Protein AF-A0A2V6SU49-F1 (afdb_monomer_lite)

Sequence (55 aa):
MAGRIAQVNVSPGGVPKRPVPEARVTPLGIEGDGHRDRERHGGPERALCLFALER

Foldseek 3Di:
DDDDDPFDWAALEDDDTDTDPDFDADLFATVRHYYNDPVPAIGNVRRDDDDDPDD

Structure (mmCIF, N/CA/C/O backbone):
data_AF-A0A2V6SU49-F1
#
_entry.id   AF-A0A2V6SU49-F1
#
loop_
_atom_site.group_PDB
_atom_site.id
_atom_site.type_symbol
_atom_site.label_atom_id
_atom_site.label_alt_id
_atom_site.label_comp_id
_atom_site.label_asym_id
_atom_site.label_entity_id
_atom_site.label_seq_id
_atom_site.pdbx_PDB_ins_code
_atom_site.Cartn_x
_atom_site.Cartn_y
_atom_site.Cartn_z
_atom_site.occupancy
_atom_site.B_iso_or_equiv
_atom_site.auth_seq_id
_atom_site.auth_comp_id
_atom_site.auth_asym_id
_atom_site.auth_atom_id
_atom_site.pdbx_PDB_model_num
ATOM 1 N N . MET A 1 1 ? -8.361 -15.092 16.099 1.00 77.38 1 MET A N 1
ATOM 2 C CA . MET A 1 1 ? -8.465 -13.626 16.278 1.00 77.38 1 MET A CA 1
ATOM 3 C C . MET A 1 1 ? -8.705 -12.992 14.920 1.00 77.38 1 MET A C 1
ATOM 5 O O . MET A 1 1 ? -8.106 -13.458 13.961 1.00 77.38 1 MET A O 1
ATOM 9 N N . ALA A 1 2 ? -9.565 -11.977 14.832 1.00 88.31 2 ALA A N 1
ATOM 10 C CA . ALA A 1 2 ? -9.793 -11.221 13.602 1.00 88.31 2 ALA A CA 1
ATOM 11 C C . ALA A 1 2 ? -9.108 -9.851 13.709 1.00 88.31 2 ALA A C 1
ATOM 13 O O . ALA A 1 2 ? -9.237 -9.181 14.732 1.00 88.31 2 ALA A O 1
ATOM 14 N N . GLY A 1 3 ? -8.369 -9.454 12.673 1.00 91.25 3 GLY A N 1
ATOM 15 C CA . GLY A 1 3 ? -7.835 -8.099 12.541 1.00 91.25 3 GLY A CA 1
ATOM 16 C C . GLY A 1 3 ? -8.843 -7.172 11.861 1.00 91.25 3 GLY A C 1
ATOM 17 O O . GLY A 1 3 ? -9.733 -7.633 11.148 1.00 91.25 3 GLY A O 1
ATOM 18 N N . ARG A 1 4 ? -8.689 -5.858 12.050 1.00 93.94 4 ARG A N 1
ATOM 19 C CA . ARG A 1 4 ? -9.444 -4.834 11.316 1.00 93.94 4 ARG A CA 1
ATOM 20 C C . ARG A 1 4 ? -8.474 -3.938 10.558 1.00 93.94 4 ARG A C 1
ATOM 22 O O . ARG A 1 4 ? -7.562 -3.378 11.157 1.00 93.94 4 ARG A O 1
ATOM 29 N N . ILE A 1 5 ? -8.720 -3.746 9.265 1.00 95.50 5 ILE A N 1
ATOM 30 C CA . ILE A 1 5 ? -8.052 -2.699 8.491 1.00 95.50 5 ILE A CA 1
ATOM 31 C C . ILE A 1 5 ? -8.709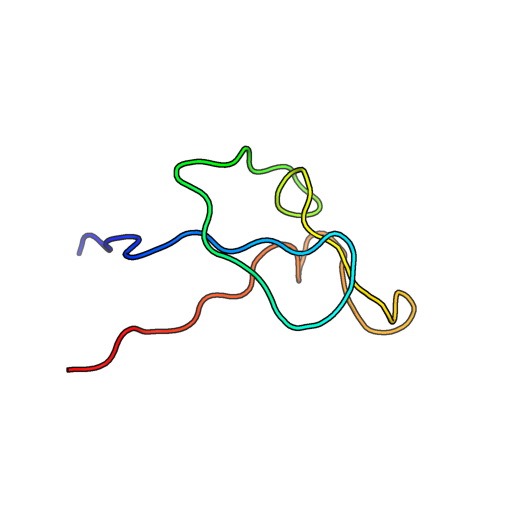 -1.366 8.851 1.00 95.50 5 ILE A C 1
ATOM 33 O O . ILE A 1 5 ? -9.897 -1.167 8.606 1.00 95.50 5 ILE A O 1
ATOM 37 N N . ALA A 1 6 ? -7.955 -0.474 9.492 1.00 96.44 6 ALA A N 1
ATOM 38 C CA . ALA A 1 6 ? -8.456 0.846 9.869 1.00 96.44 6 ALA A CA 1
ATOM 39 C C . ALA A 1 6 ? -8.440 1.833 8.692 1.00 96.44 6 ALA A C 1
ATOM 41 O O . ALA A 1 6 ? -9.333 2.669 8.593 1.00 96.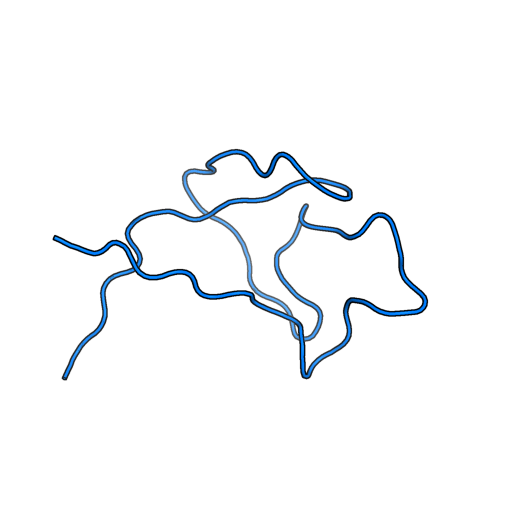44 6 ALA A O 1
ATOM 42 N N . GLN A 1 7 ? -7.432 1.732 7.821 1.00 97.25 7 GLN A N 1
ATOM 43 C CA . GLN A 1 7 ? -7.221 2.625 6.686 1.00 97.25 7 GLN A CA 1
ATOM 44 C C . GLN A 1 7 ? -6.343 1.937 5.638 1.00 97.25 7 GLN A C 1
ATOM 46 O O . GLN A 1 7 ? -5.415 1.207 5.991 1.00 97.25 7 GLN A O 1
ATOM 51 N N . VAL A 1 8 ? -6.604 2.212 4.362 1.00 98.06 8 VAL A N 1
ATOM 52 C CA . VAL A 1 8 ? -5.718 1.860 3.246 1.00 98.06 8 VAL A CA 1
ATOM 53 C C . VAL A 1 8 ? -5.061 3.137 2.745 1.00 98.06 8 VAL A C 1
ATOM 55 O O . VAL A 1 8 ? -5.719 4.169 2.641 1.00 98.06 8 VAL A O 1
ATOM 58 N N . ASN A 1 9 ? -3.760 3.081 2.462 1.00 98.31 9 ASN A N 1
ATOM 59 C CA . ASN A 1 9 ? -2.987 4.237 2.026 1.00 98.31 9 ASN A CA 1
ATOM 60 C C . ASN A 1 9 ? -2.170 3.901 0.783 1.00 98.31 9 ASN A C 1
ATOM 62 O O . ASN A 1 9 ? -1.512 2.864 0.760 1.00 98.31 9 ASN A O 1
ATOM 66 N N . VAL A 1 10 ? -2.157 4.809 -0.193 1.00 98.19 10 VAL A N 1
ATOM 67 C CA . VAL A 1 10 ? -1.375 4.665 -1.430 1.00 98.19 10 VAL A CA 1
ATOM 68 C C . VAL A 1 10 ? -0.602 5.940 -1.754 1.00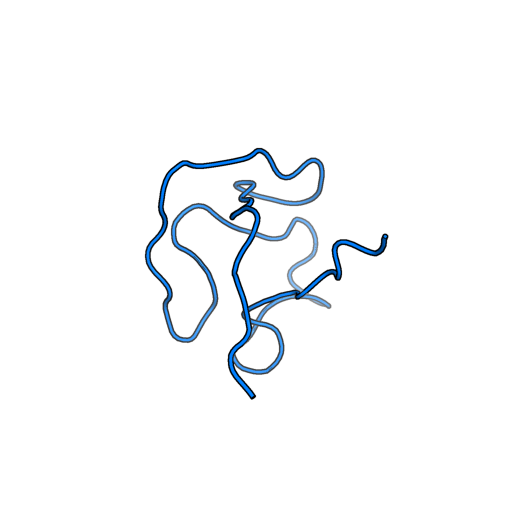 98.19 10 VAL A C 1
ATOM 70 O O . VAL A 1 10 ? -0.968 7.044 -1.340 1.00 98.19 10 VAL A O 1
ATOM 73 N N . SER A 1 11 ? 0.476 5.795 -2.507 1.00 97.44 11 SER A N 1
ATOM 74 C CA . SER A 1 11 ? 1.182 6.876 -3.188 1.00 97.44 11 SER A CA 1
ATOM 75 C C . SER A 1 11 ? 1.740 6.336 -4.498 1.00 97.44 11 SER A C 1
ATOM 77 O O . SER A 1 11 ? 2.350 5.275 -4.466 1.00 97.44 11 SER A O 1
ATOM 79 N N . PRO A 1 12 ? 1.683 7.067 -5.624 1.00 95.31 12 PRO A N 1
ATOM 80 C CA . PRO A 1 12 ? 2.299 6.617 -6.877 1.00 95.31 12 PRO A CA 1
ATOM 81 C C . PRO A 1 12 ? 3.842 6.523 -6.808 1.00 95.31 12 PRO A C 1
ATOM 83 O O . PRO A 1 12 ? 4.495 6.211 -7.801 1.00 95.31 12 PRO A O 1
ATOM 86 N N . GLY A 1 13 ? 4.449 6.803 -5.647 1.00 93.25 13 GLY A N 1
ATOM 87 C CA . GLY A 1 13 ? 5.875 6.675 -5.375 1.00 93.25 13 GLY A CA 1
ATOM 88 C C . GLY A 1 13 ? 6.152 6.559 -3.873 1.00 93.25 13 GLY A C 1
ATOM 89 O O . GLY A 1 13 ? 5.507 5.810 -3.158 1.00 93.25 13 GLY A O 1
ATOM 90 N N . GLY A 1 14 ? 7.143 7.294 -3.365 1.00 92.50 14 GLY A N 1
ATOM 91 C CA . GLY A 1 14 ? 7.482 7.300 -1.935 1.00 92.50 14 GLY A CA 1
ATOM 92 C C . GLY A 1 14 ? 6.404 7.916 -1.027 1.00 92.50 14 GLY A C 1
ATOM 93 O O . GLY A 1 14 ? 5.218 7.950 -1.328 1.00 92.50 14 GLY A O 1
ATOM 94 N N . VAL A 1 15 ? 6.818 8.444 0.115 1.00 94.31 15 VAL A N 1
ATOM 95 C CA . VAL A 1 15 ? 5.925 9.178 1.027 1.00 94.31 15 VAL A CA 1
ATOM 96 C C . VAL A 1 15 ? 5.605 10.595 0.504 1.00 94.31 15 VAL A C 1
ATOM 98 O O . VAL A 1 15 ? 6.403 11.137 -0.269 1.00 94.31 15 VAL A O 1
ATOM 101 N N . PRO A 1 16 ? 4.486 11.222 0.929 1.00 96.44 16 PRO A N 1
ATOM 102 C CA . PRO A 1 16 ? 3.449 10.700 1.830 1.00 96.44 16 PRO A CA 1
ATOM 103 C C . PRO A 1 16 ? 2.439 9.789 1.117 1.00 96.44 16 PRO A C 1
ATOM 105 O O . PRO A 1 16 ? 2.021 10.080 -0.001 1.00 96.44 16 PRO A O 1
ATOM 108 N N . LYS A 1 17 ? 1.998 8.720 1.792 1.00 97.88 17 LYS A N 1
ATOM 109 C CA . LYS A 1 17 ? 0.857 7.910 1.341 1.00 97.88 17 LYS A CA 1
ATOM 110 C C . LYS A 1 17 ? -0.448 8.535 1.836 1.00 97.88 17 LYS A C 1
ATOM 112 O O . LYS A 1 17 ? -0.516 8.954 2.990 1.00 97.88 17 LYS A O 1
ATOM 117 N N . ARG A 1 18 ? -1.460 8.626 0.971 1.00 98.00 18 ARG A N 1
ATOM 118 C CA . ARG A 1 18 ? -2.763 9.247 1.265 1.00 98.00 18 ARG A CA 1
ATOM 119 C C . ARG A 1 18 ? -3.852 8.184 1.426 1.00 98.00 18 ARG A C 1
ATOM 121 O O . ARG A 1 18 ? -3.761 7.153 0.756 1.00 98.00 18 ARG A O 1
ATOM 128 N N . PRO A 1 19 ? -4.872 8.430 2.269 1.00 98.19 19 PRO A N 1
ATOM 129 C CA . PRO A 1 19 ? -5.961 7.486 2.460 1.00 98.19 19 PRO A CA 1
ATOM 130 C C . PRO A 1 19 ? -6.781 7.320 1.183 1.00 98.19 19 PRO A C 1
ATOM 132 O O . PRO A 1 19 ? -7.062 8.297 0.487 1.00 98.19 19 PRO A O 1
ATOM 135 N N . VAL A 1 20 ? -7.206 6.088 0.922 1.00 98.25 20 VAL A N 1
ATOM 136 C CA . VAL A 1 20 ? -8.187 5.752 -0.116 1.00 98.25 20 VAL A CA 1
ATOM 137 C C . VAL A 1 20 ? -9.324 4.934 0.498 1.00 98.25 20 VAL A C 1
ATOM 139 O O . VAL A 1 20 ? -9.084 4.197 1.458 1.00 98.25 20 VAL A O 1
ATOM 142 N N . PRO A 1 21 ? -10.562 5.069 -0.013 1.00 97.56 21 PRO A N 1
ATOM 143 C CA . PRO A 1 21 ? -11.712 4.342 0.526 1.00 97.56 21 PRO A CA 1
ATOM 144 C C . PRO A 1 21 ? -11.597 2.828 0.310 1.00 97.56 21 PRO A C 1
ATOM 146 O O . PRO A 1 21 ? -12.032 2.049 1.153 1.00 97.56 21 PRO A O 1
ATOM 149 N N . GLU A 1 22 ? -10.976 2.419 -0.793 1.00 97.31 22 GLU A N 1
ATOM 150 C CA . GLU A 1 22 ? -10.748 1.029 -1.168 1.00 97.31 22 GLU A CA 1
ATOM 151 C C . GLU A 1 22 ? -9.537 0.928 -2.097 1.00 97.31 22 GLU A C 1
ATOM 153 O O . GLU A 1 22 ? -9.113 1.925 -2.689 1.00 97.31 22 GLU A O 1
ATOM 158 N N . ALA A 1 23 ? -8.969 -0.272 -2.215 1.00 97.19 23 ALA A N 1
ATOM 159 C CA . ALA A 1 23 ? -7.918 -0.541 -3.183 1.00 97.19 23 ALA A CA 1
ATOM 160 C C . ALA A 1 23 ? -7.826 -2.032 -3.527 1.00 97.19 23 ALA A C 1
ATOM 162 O O . ALA A 1 23 ? -8.189 -2.897 -2.724 1.00 97.19 23 ALA A O 1
ATOM 163 N N . ARG A 1 24 ? -7.294 -2.334 -4.713 1.00 98.12 24 ARG A N 1
ATOM 164 C CA . ARG A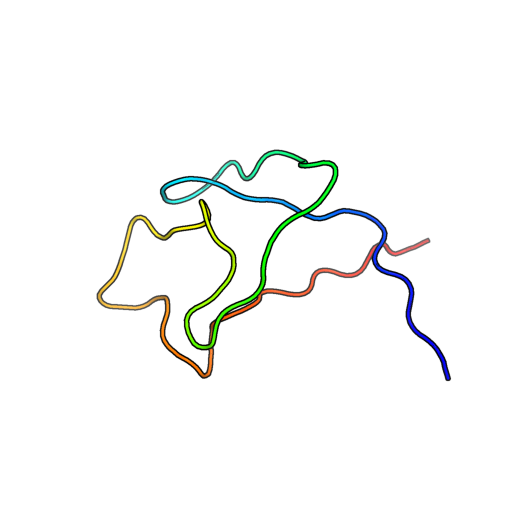 1 24 ? -7.097 -3.703 -5.192 1.00 98.12 24 ARG A CA 1
ATOM 165 C C . ARG A 1 24 ? -5.691 -4.198 -4.869 1.00 98.12 24 ARG A C 1
ATOM 167 O O . ARG A 1 24 ? -4.706 -3.562 -5.235 1.00 98.12 24 ARG A O 1
ATOM 174 N N . VAL A 1 25 ? -5.605 -5.349 -4.200 1.00 97.56 25 VAL A N 1
ATOM 175 C CA . VAL A 1 25 ? -4.336 -6.029 -3.902 1.00 97.56 25 VAL A CA 1
ATOM 176 C C . VAL A 1 25 ? -3.937 -6.925 -5.073 1.00 97.56 25 VAL A C 1
ATOM 178 O O . VAL A 1 25 ? -4.754 -7.658 -5.630 1.00 97.56 25 VAL A O 1
ATOM 181 N N . THR A 1 26 ? -2.656 -6.886 -5.414 1.00 97.38 26 THR A N 1
ATOM 182 C CA . THR A 1 26 ? -1.996 -7.722 -6.420 1.00 97.38 26 THR A CA 1
ATOM 183 C C . THR A 1 26 ? -0.783 -8.419 -5.789 1.00 97.38 26 THR A C 1
ATOM 185 O O . THR A 1 26 ? -0.346 -8.016 -4.707 1.00 97.38 26 THR A O 1
ATOM 188 N N . PRO A 1 27 ? -0.162 -9.407 -6.462 1.00 97.31 27 PRO A N 1
ATOM 189 C CA . PRO A 1 27 ? 1.071 -10.028 -5.972 1.00 97.31 27 PRO A CA 1
ATOM 190 C C . PRO A 1 27 ? 2.250 -9.062 -5.768 1.00 97.31 27 PRO A C 1
ATOM 192 O O . PRO A 1 27 ? 3.215 -9.431 -5.111 1.00 97.31 27 PRO A O 1
ATOM 195 N N . LEU A 1 28 ? 2.206 -7.848 -6.335 1.00 95.75 28 LEU A N 1
ATOM 196 C CA . LEU A 1 28 ? 3.281 -6.852 -6.235 1.00 95.75 28 LEU A CA 1
ATOM 197 C C . LEU A 1 28 ? 2.923 -5.642 -5.359 1.00 95.75 28 LEU A C 1
ATOM 199 O O . LEU A 1 28 ? 3.740 -4.732 -5.236 1.00 95.75 28 LEU A O 1
ATOM 203 N N . GLY A 1 29 ? 1.733 -5.630 -4.756 1.00 96.81 29 GLY A N 1
ATOM 204 C CA . GLY A 1 29 ? 1.252 -4.544 -3.904 1.00 96.81 29 GLY A CA 1
ATOM 205 C C . GLY A 1 29 ? -0.138 -4.060 -4.294 1.00 96.81 29 GLY A C 1
ATOM 206 O O . GLY A 1 29 ? -0.913 -4.794 -4.910 1.00 96.81 29 GLY A O 1
ATOM 207 N N . ILE A 1 30 ? -0.469 -2.832 -3.910 1.00 97.19 30 ILE A N 1
ATOM 208 C CA . ILE A 1 30 ? -1.782 -2.225 -4.147 1.00 97.19 30 ILE A CA 1
ATOM 209 C C . ILE A 1 30 ? -1.763 -1.415 -5.448 1.00 97.19 30 ILE A C 1
ATOM 211 O O . ILE A 1 30 ? -0.812 -0.680 -5.708 1.00 97.19 30 ILE A O 1
ATOM 215 N N . GLU A 1 31 ? -2.819 -1.513 -6.258 1.00 97.12 31 GLU A N 1
ATOM 216 C CA . GLU A 1 31 ? -2.977 -0.671 -7.452 1.00 97.12 31 GLU A CA 1
ATOM 217 C C . GLU A 1 31 ? -2.930 0.826 -7.085 1.00 97.12 31 GLU A C 1
ATOM 219 O O . GLU A 1 31 ? -3.644 1.291 -6.199 1.00 97.12 31 GLU A O 1
ATOM 224 N N . GLY A 1 32 ? -2.062 1.584 -7.762 1.00 95.69 32 GLY A N 1
ATOM 225 C CA . GLY A 1 32 ? -1.827 3.004 -7.477 1.00 95.69 32 GLY A CA 1
ATOM 226 C C . GLY A 1 32 ? -0.817 3.287 -6.356 1.00 95.69 32 GLY A C 1
ATOM 227 O O . GLY A 1 32 ? -0.444 4.450 -6.187 1.00 95.69 32 GLY A O 1
ATOM 228 N N . ASP A 1 33 ? -0.337 2.265 -5.632 1.00 97.75 33 ASP A N 1
ATOM 229 C CA . ASP A 1 33 ? 0.809 2.388 -4.724 1.00 97.75 33 ASP A CA 1
ATOM 230 C C . ASP A 1 33 ? 2.134 2.088 -5.442 1.00 97.75 33 ASP A C 1
ATOM 232 O O . ASP A 1 33 ? 2.204 1.302 -6.389 1.00 97.75 33 ASP A O 1
ATOM 236 N N . GLY A 1 34 ? 3.205 2.727 -4.989 1.00 95.44 34 GLY A N 1
ATOM 237 C CA . GLY A 1 34 ? 4.519 2.641 -5.598 1.00 95.44 34 GLY A CA 1
ATOM 238 C C . GLY A 1 34 ? 5.643 2.909 -4.609 1.00 95.44 34 GLY A C 1
ATOM 239 O O . GLY A 1 34 ? 5.453 3.082 -3.403 1.00 95.44 34 GLY A O 1
ATOM 240 N N . HIS A 1 35 ? 6.866 2.926 -5.133 1.00 94.94 35 HIS A N 1
ATOM 241 C CA . HIS A 1 35 ? 8.079 3.241 -4.385 1.00 94.94 35 HIS A CA 1
ATOM 242 C C . HIS A 1 35 ? 8.955 4.181 -5.208 1.00 94.94 35 HIS A C 1
ATOM 244 O O . HIS A 1 35 ? 9.021 4.062 -6.431 1.00 94.94 35 HIS A O 1
ATOM 250 N N . ARG A 1 36 ? 9.639 5.117 -4.537 1.00 94.25 36 ARG A N 1
ATOM 251 C CA . ARG A 1 36 ? 10.620 5.993 -5.197 1.00 94.25 36 ARG A CA 1
ATOM 252 C C . ARG A 1 36 ? 11.922 5.246 -5.495 1.00 94.25 36 ARG A C 1
ATOM 254 O O . ARG A 1 36 ? 12.448 5.373 -6.590 1.00 94.25 36 ARG A O 1
ATOM 261 N N . ASP A 1 37 ? 12.416 4.479 -4.528 1.00 93.75 37 ASP A N 1
ATOM 262 C CA . ASP A 1 37 ? 13.570 3.592 -4.689 1.00 93.75 37 ASP A CA 1
ATOM 263 C C . ASP A 1 37 ? 13.062 2.174 -4.986 1.00 93.75 37 ASP A C 1
ATOM 265 O O . ASP A 1 37 ? 12.364 1.575 -4.169 1.00 93.75 37 ASP A O 1
ATOM 269 N N . ARG A 1 38 ? 13.381 1.667 -6.181 1.00 91.00 38 ARG A N 1
ATOM 270 C CA . ARG A 1 38 ? 12.992 0.329 -6.661 1.00 91.00 38 ARG A CA 1
ATOM 271 C C . ARG A 1 38 ? 14.133 -0.687 -6.583 1.00 91.00 38 ARG A C 1
ATOM 273 O O . ARG A 1 38 ? 13.904 -1.855 -6.878 1.00 91.00 38 ARG A O 1
ATOM 280 N N . GLU A 1 39 ? 15.338 -0.262 -6.205 1.00 93.50 39 GLU A N 1
ATOM 281 C CA . GLU A 1 39 ? 16.470 -1.167 -5.980 1.00 93.50 39 GLU A CA 1
ATOM 282 C C . GLU A 1 39 ? 16.304 -1.891 -4.642 1.00 93.50 39 GLU A C 1
ATOM 284 O O . GLU A 1 39 ? 16.604 -3.080 -4.525 1.00 93.50 39 GLU A O 1
ATOM 289 N N . ARG A 1 40 ? 15.792 -1.176 -3.631 1.00 92.12 40 ARG A N 1
ATOM 290 C CA . ARG A 1 40 ? 15.674 -1.687 -2.256 1.00 92.12 40 ARG A CA 1
ATOM 291 C C . ARG A 1 40 ? 14.255 -2.080 -1.858 1.00 92.12 40 ARG A C 1
ATOM 293 O O . ARG A 1 40 ? 14.087 -2.906 -0.960 1.00 92.12 40 ARG A O 1
ATOM 300 N N . HIS A 1 41 ? 13.236 -1.501 -2.493 1.00 93.44 41 HIS A N 1
ATOM 301 C CA . HIS A 1 41 ? 11.836 -1.691 -2.106 1.00 93.44 41 HIS A CA 1
ATOM 302 C C . HIS A 1 41 ? 10.999 -2.380 -3.187 1.00 93.44 41 HIS A C 1
ATOM 304 O O . HIS A 1 41 ? 11.332 -2.373 -4.370 1.00 93.44 41 HIS A O 1
ATOM 310 N N . GLY A 1 42 ? 9.873 -2.956 -2.760 1.00 92.31 42 GLY A N 1
ATOM 311 C CA . GLY A 1 42 ? 8.930 -3.682 -3.612 1.00 92.31 42 GLY A CA 1
ATOM 312 C C . GLY A 1 42 ? 9.265 -5.162 -3.768 1.00 92.31 42 GLY A C 1
ATOM 313 O O . GLY A 1 42 ? 10.211 -5.668 -3.156 1.00 92.31 42 GLY A O 1
ATOM 314 N N . GLY A 1 43 ? 8.474 -5.847 -4.593 1.00 94.69 43 GLY A N 1
ATOM 315 C CA . GLY A 1 43 ? 8.521 -7.298 -4.785 1.00 94.69 43 GLY A CA 1
ATOM 316 C C . GLY A 1 43 ? 7.489 -8.043 -3.927 1.00 94.69 43 GLY A C 1
ATOM 317 O O . GLY A 1 43 ? 6.929 -7.455 -3.002 1.00 94.69 43 GLY A O 1
ATOM 318 N N . PRO A 1 44 ? 7.234 -9.330 -4.220 1.00 95.69 44 PRO A N 1
ATOM 319 C CA . PRO A 1 44 ? 6.156 -10.097 -3.588 1.00 95.69 44 PRO A CA 1
ATOM 320 C C . PRO A 1 44 ? 6.302 -10.209 -2.064 1.00 95.69 44 PRO A C 1
ATOM 322 O O . PRO A 1 44 ? 5.326 -10.046 -1.340 1.00 95.69 44 PRO A O 1
ATOM 325 N N . GLU A 1 45 ? 7.532 -10.351 -1.565 1.00 95.69 45 GLU A N 1
ATOM 326 C CA . GLU A 1 45 ? 7.836 -10.418 -0.124 1.00 95.69 45 GLU A CA 1
ATOM 327 C C . GLU A 1 45 ? 7.695 -9.068 0.607 1.00 95.69 45 GLU A C 1
ATOM 329 O O . GLU A 1 45 ? 7.801 -8.992 1.829 1.00 95.69 45 GLU A O 1
ATOM 334 N N . ARG A 1 46 ? 7.499 -7.969 -0.132 1.00 95.44 46 ARG A N 1
ATOM 335 C CA . ARG A 1 46 ? 7.366 -6.598 0.394 1.00 95.44 46 ARG A CA 1
ATOM 336 C C . ARG A 1 46 ? 6.194 -5.862 -0.259 1.00 95.44 46 ARG A C 1
ATOM 338 O O . ARG A 1 46 ? 6.241 -4.645 -0.421 1.00 95.44 46 ARG A O 1
ATOM 345 N N . ALA A 1 47 ? 5.160 -6.604 -0.654 1.00 96.25 47 ALA A N 1
ATOM 346 C CA . ALA A 1 47 ? 4.005 -6.071 -1.369 1.00 96.25 47 ALA A CA 1
ATOM 347 C C . ALA A 1 47 ? 3.153 -5.131 -0.498 1.00 96.25 47 ALA A C 1
ATOM 349 O O . ALA A 1 47 ? 2.588 -4.165 -1.005 1.00 96.25 47 ALA A O 1
ATOM 350 N N . LEU A 1 4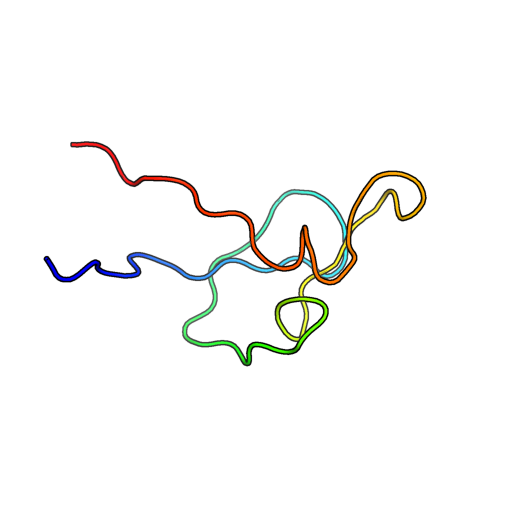8 ? 3.065 -5.398 0.811 1.00 96.06 48 LEU A N 1
ATOM 351 C CA . LEU A 1 48 ? 2.267 -4.626 1.764 1.00 96.06 48 LEU A CA 1
ATOM 352 C C . LEU A 1 48 ? 3.091 -4.275 3.005 1.00 96.06 48 LEU A C 1
ATOM 354 O O . LEU A 1 48 ? 3.794 -5.118 3.557 1.00 96.06 48 LEU A O 1
ATOM 358 N N . CYS A 1 49 ? 2.952 -3.036 3.476 1.00 95.56 49 CYS A N 1
ATOM 359 C CA . CYS A 1 49 ? 3.457 -2.600 4.774 1.00 95.56 49 CYS A CA 1
ATOM 360 C C . CYS A 1 49 ? 2.272 -2.440 5.731 1.00 95.56 49 CYS A C 1
ATOM 362 O O . CYS A 1 49 ? 1.361 -1.657 5.459 1.00 95.56 49 CYS A O 1
ATOM 364 N N . LEU A 1 50 ? 2.278 -3.189 6.833 1.00 95.25 50 LEU A N 1
ATOM 365 C CA . LEU A 1 50 ? 1.261 -3.095 7.875 1.00 95.25 50 LEU A CA 1
ATOM 366 C C . LEU A 1 50 ? 1.794 -2.231 9.014 1.00 95.25 50 LEU A C 1
ATOM 368 O O . LEU A 1 50 ? 2.867 -2.495 9.548 1.00 95.25 50 LEU A O 1
ATOM 372 N N . PHE A 1 51 ? 1.025 -1.215 9.391 1.00 95.50 51 PHE A N 1
ATOM 373 C CA . PHE A 1 51 ? 1.324 -0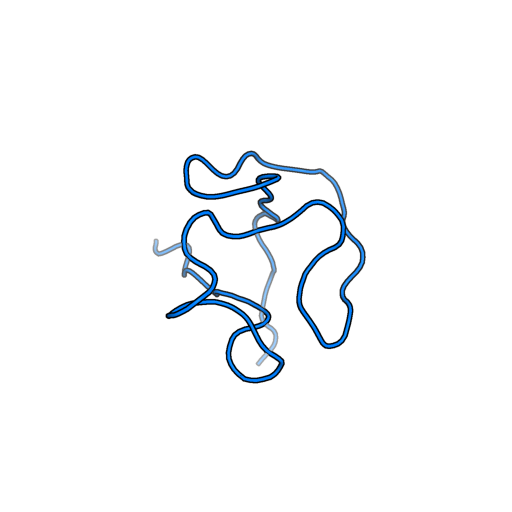.366 10.536 1.00 95.50 51 PHE A CA 1
ATOM 374 C C . PHE A 1 51 ? 0.155 -0.429 11.516 1.00 95.50 51 PHE A C 1
ATOM 376 O O . PHE A 1 51 ? -1.002 -0.288 11.111 1.00 95.50 51 PHE A O 1
ATOM 383 N N . ALA A 1 52 ? 0.448 -0.700 12.787 1.00 94.44 52 ALA A N 1
ATOM 384 C CA . ALA A 1 52 ? -0.579 -0.856 13.804 1.00 94.44 52 ALA A CA 1
ATOM 385 C C . ALA A 1 52 ? -1.155 0.509 14.196 1.00 94.44 52 ALA A C 1
ATOM 387 O O . ALA A 1 52 ? -0.424 1.474 14.400 1.00 94.44 52 ALA A O 1
ATOM 388 N N . LEU A 1 53 ? -2.478 0.573 14.328 1.00 95.19 53 LEU A N 1
ATOM 389 C CA . LEU A 1 53 ? -3.132 1.667 15.033 1.00 95.19 53 LEU A CA 1
ATOM 390 C C . LEU A 1 53 ? -3.156 1.296 16.520 1.00 95.19 53 LEU A C 1
ATOM 392 O O . LEU A 1 53 ? -4.045 0.565 16.962 1.00 95.19 53 LEU A O 1
ATOM 396 N N . GLU A 1 54 ? -2.131 1.722 17.252 1.00 88.94 54 GLU A N 1
ATOM 397 C CA . GLU A 1 54 ? -2.042 1.551 18.706 1.00 88.94 54 GLU A CA 1
ATOM 398 C C . GLU A 1 54 ? -3.109 2.405 19.413 1.00 88.94 54 GLU A C 1
ATOM 400 O O . GLU A 1 54 ? -3.619 3.378 18.848 1.00 88.94 54 GLU A O 1
ATOM 405 N N . ARG A 1 55 ? -3.490 2.002 20.629 1.00 68.38 55 ARG A N 1
ATOM 406 C CA . ARG A 1 55 ? -4.461 2.711 21.475 1.00 68.38 55 ARG A CA 1
ATOM 407 C C . ARG A 1 55 ? -3.772 3.280 22.698 1.00 68.38 55 ARG A C 1
ATOM 409 O O . ARG A 1 55 ? -2.875 2.580 23.215 1.00 68.38 55 ARG A O 1
#

Radius of gyration: 11.82 Å; chains: 1; bounding box: 28×24×29 Å

pLDDT: mean 94.67, std 4.88, range [68.38, 98.31]

Secondary structure (DSSP, 8-state):
-------EEE-SSSSPPEEES---EETTEETT---S-TTTS-SGGGS--------